Protein AF-A0AAD5B7A7-F1 (afdb_monomer_lite)

InterPro domains:
  IPR010926 Class I myosin tail homology domain [PF06017] (32-118)
  IPR010926 Class I myosin tail homology domain [PS51757] (30-119)

Organism: Silurus asotus (NCBI:txid30991)

Secondary structure (DSSP, 8-state):
-HHHHHHTT--HHHHHHHHHHHHHHHHHTTT-S---TTS---SBHHHHS-HHHHHHHHHHHHHHHHHH----EEEEEEEEEE-TT--EEEEEEEEESSEEEEEEGGGTTEEEEEEES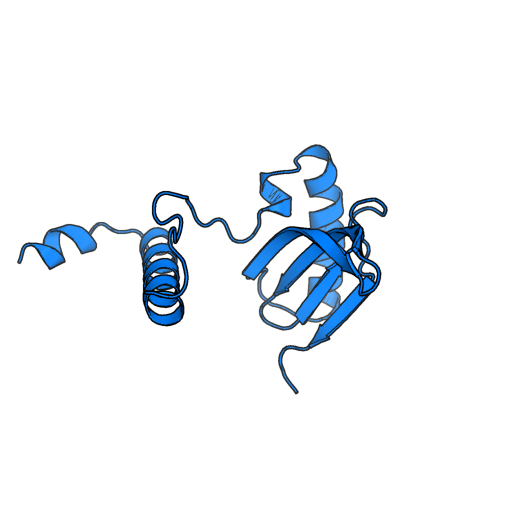--

Radius of gyration: 17.16 Å; chains: 1; bounding box: 37×36×46 Å

pLDDT: mean 92.1, std 5.5, range [57.75, 98.12]

Foldseek 3Di:
DVVCVVPVPDDPQNVVQVVVLVVLCVVCPPPDPDPPNVDDDDQECCCVVPVPLNVLVVVQVVVCCVVQVFDDWRHKDWDWDQDPVRDTDIWMWTDTPFWIFIFDVVVSRHTDDIDTPPD

Structure (mmCIF, N/CA/C/O backbone):
data_AF-A0AAD5B7A7-F1
#
_entry.id   AF-A0AAD5B7A7-F1
#
loop_
_atom_site.group_PDB
_atom_site.id
_atom_site.type_symbol
_atom_site.label_atom_id
_atom_site.label_alt_id
_atom_site.label_comp_id
_atom_site.label_asym_id
_atom_site.label_entity_id
_atom_site.label_seq_id
_atom_site.pdbx_PDB_ins_code
_atom_site.Cartn_x
_atom_site.Cartn_y
_atom_site.Cartn_z
_atom_site.occupancy
_atom_site.B_iso_or_equiv
_atom_site.auth_seq_id
_atom_site.auth_comp_id
_atom_site.auth_asym_id
_atom_site.auth_atom_id
_atom_site.pdbx_PDB_model_num
ATOM 1 N N . TRP A 1 1 ? -20.402 1.818 29.732 1.00 79.56 1 TRP A N 1
ATOM 2 C CA . TRP A 1 1 ? -19.330 2.527 30.462 1.00 79.56 1 TRP A CA 1
ATOM 3 C C . TRP A 1 1 ? -17.940 1.981 30.116 1.00 79.56 1 TRP A C 1
ATOM 5 O O . TRP A 1 1 ? -17.155 2.735 29.564 1.00 79.56 1 TRP A O 1
ATOM 15 N N . TRP A 1 2 ? -17.650 0.683 30.299 1.00 90.56 2 TRP A N 1
ATOM 16 C CA . TRP A 1 2 ? -16.310 0.111 30.038 1.00 90.56 2 TRP A CA 1
ATOM 17 C C . TRP A 1 2 ? -15.817 0.234 28.583 1.00 90.56 2 TRP A C 1
ATOM 19 O O . TRP A 1 2 ? -14.714 0.716 28.344 1.00 90.56 2 TRP A O 1
ATOM 29 N N . ALA A 1 3 ? -16.665 -0.103 27.602 1.00 86.31 3 ALA A N 1
ATOM 30 C CA . ALA A 1 3 ? -16.327 0.044 26.182 1.00 86.31 3 ALA A CA 1
ATOM 31 C C . ALA A 1 3 ? -15.974 1.494 25.807 1.00 86.31 3 ALA A C 1
ATOM 33 O O . ALA A 1 3 ? -15.008 1.731 25.093 1.00 86.31 3 ALA A O 1
ATOM 34 N N . TRP A 1 4 ? -16.715 2.467 26.348 1.00 86.62 4 TRP A N 1
ATOM 35 C CA . TRP A 1 4 ? -16.436 3.887 26.134 1.00 86.62 4 TRP A CA 1
ATOM 36 C C . TRP A 1 4 ? -15.080 4.296 26.728 1.00 86.62 4 TRP A C 1
ATOM 38 O O . TRP A 1 4 ? -14.309 4.996 26.078 1.00 86.62 4 TRP A O 1
ATOM 48 N N . THR A 1 5 ? -14.745 3.802 27.923 1.00 90.44 5 THR A N 1
ATOM 49 C CA . THR A 1 5 ? -13.444 4.050 28.564 1.00 90.44 5 THR A CA 1
ATOM 50 C C . THR A 1 5 ? -12.269 3.512 27.746 1.00 90.44 5 THR A C 1
ATOM 52 O O . THR A 1 5 ? -11.224 4.157 27.722 1.00 90.44 5 THR A O 1
ATOM 55 N N . LEU A 1 6 ? -12.439 2.380 27.055 1.00 86.88 6 LEU A N 1
ATOM 56 C CA . LEU A 1 6 ? -11.413 1.813 26.173 1.00 86.88 6 LEU A CA 1
ATOM 57 C C . LEU A 1 6 ? -11.210 2.632 24.893 1.00 86.88 6 LEU A C 1
ATOM 59 O O . LEU A 1 6 ? -10.077 2.806 24.458 1.00 86.88 6 LEU A O 1
ATOM 63 N N . ILE A 1 7 ? -12.289 3.138 24.288 1.00 88.19 7 ILE A N 1
ATOM 64 C CA . ILE A 1 7 ? -12.210 3.792 22.971 1.00 88.19 7 ILE A CA 1
ATOM 65 C C . ILE A 1 7 ? -11.945 5.297 23.035 1.00 88.19 7 ILE A C 1
ATOM 67 O O . ILE A 1 7 ? -11.433 5.859 22.072 1.00 88.19 7 ILE A O 1
ATOM 71 N N . LYS A 1 8 ? -12.289 5.970 24.141 1.00 88.88 8 LYS A N 1
ATOM 72 C CA . LYS A 1 8 ? -12.257 7.443 24.224 1.00 88.88 8 LYS A CA 1
ATOM 73 C C . LYS A 1 8 ? -10.862 8.062 24.070 1.00 88.88 8 LYS A C 1
ATOM 75 O O . LYS A 1 8 ? -10.770 9.233 23.732 1.00 88.88 8 LYS A O 1
ATOM 80 N N . ASN A 1 9 ? -9.805 7.292 24.332 1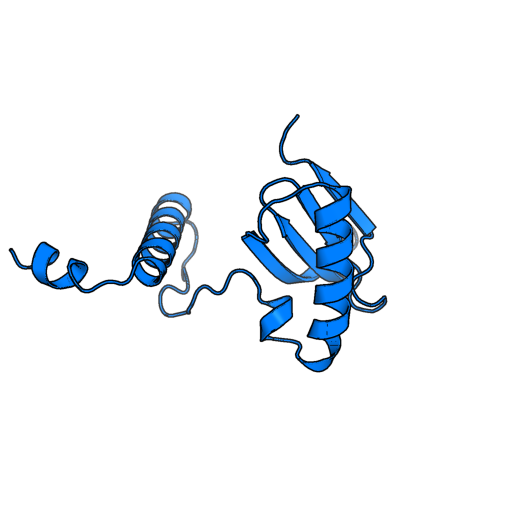.00 90.06 9 ASN A N 1
ATOM 81 C CA . ASN A 1 9 ? -8.414 7.748 24.263 1.00 90.06 9 ASN A CA 1
ATOM 82 C C . ASN A 1 9 ? -7.710 7.334 22.958 1.00 90.06 9 ASN A C 1
ATOM 84 O O . ASN A 1 9 ? -6.518 7.585 22.812 1.00 90.06 9 ASN A O 1
ATOM 88 N N . LEU A 1 10 ? -8.412 6.670 22.034 1.00 90.62 10 LEU A N 1
ATOM 89 C CA . LEU A 1 10 ? -7.829 6.250 20.761 1.00 90.62 10 LEU A CA 1
ATOM 90 C C . LEU A 1 10 ? -7.592 7.462 19.862 1.00 90.62 10 LEU A C 1
ATOM 92 O O . LEU A 1 10 ? -8.480 8.304 19.694 1.00 90.62 10 LEU A O 1
ATOM 96 N N . SER A 1 11 ? -6.416 7.524 19.241 1.00 92.44 11 SER A N 1
ATOM 97 C CA . SER A 1 11 ? -6.142 8.540 18.230 1.00 92.44 11 SER A CA 1
ATOM 98 C C . SER A 1 11 ? -6.985 8.302 16.967 1.00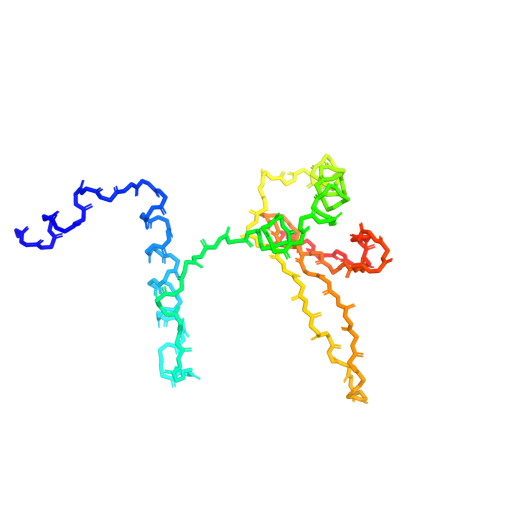 92.44 11 SER A C 1
ATOM 100 O O . SER A 1 11 ? -7.549 7.225 16.746 1.00 92.44 11 SER A O 1
ATOM 102 N N . ALA A 1 12 ? -7.066 9.309 16.093 1.00 88.69 12 ALA A N 1
ATOM 103 C CA . ALA A 1 12 ? -7.724 9.150 14.795 1.00 88.69 12 ALA A CA 1
ATOM 104 C C . ALA A 1 12 ? -7.053 8.061 13.931 1.00 88.69 12 ALA A C 1
ATOM 106 O O . ALA A 1 12 ? -7.733 7.367 13.172 1.00 88.69 12 ALA A O 1
ATOM 107 N N . GLU A 1 13 ? -5.737 7.891 14.075 1.00 86.00 13 GLU A N 1
ATOM 108 C CA . GLU A 1 13 ? -4.956 6.859 13.394 1.00 86.00 13 GLU A CA 1
ATOM 109 C C . GLU A 1 13 ? -5.290 5.460 13.927 1.00 86.00 13 GLU A C 1
ATOM 111 O O . GLU A 1 13 ? -5.651 4.576 13.144 1.00 86.00 13 GLU A O 1
ATOM 116 N N . ASP A 1 14 ? -5.305 5.289 15.254 1.00 88.88 14 ASP A N 1
ATOM 117 C CA . ASP A 1 14 ? -5.707 4.029 15.893 1.00 88.88 14 ASP A CA 1
ATOM 118 C C . ASP A 1 14 ? -7.125 3.635 15.477 1.00 88.88 14 ASP A C 1
ATOM 120 O O . ASP A 1 14 ? -7.402 2.482 15.139 1.00 88.88 14 ASP A O 1
ATOM 124 N N . MET A 1 15 ? -8.035 4.612 15.440 1.00 90.00 15 MET A N 1
ATOM 125 C CA . MET A 1 15 ? -9.414 4.404 15.014 1.00 90.00 15 MET A CA 1
ATOM 126 C C . MET A 1 15 ? -9.495 3.910 13.563 1.00 90.00 15 MET A C 1
ATOM 128 O O . MET A 1 15 ? -10.286 3.016 13.254 1.00 90.00 15 MET A O 1
ATOM 132 N N . GLN A 1 16 ? -8.678 4.460 12.660 1.00 87.81 16 GLN A N 1
ATOM 133 C CA . GLN A 1 16 ? -8.625 4.025 11.265 1.00 87.81 16 GLN A CA 1
ATOM 134 C C . GLN A 1 16 ? -8.093 2.591 11.144 1.00 87.81 16 GLN A C 1
ATOM 136 O O . GLN A 1 16 ? -8.649 1.785 10.390 1.00 87.81 16 GLN A O 1
ATOM 141 N N . GLN A 1 17 ? -7.059 2.248 11.912 1.00 88.38 17 GLN A N 1
ATOM 142 C CA . GLN A 1 17 ? -6.512 0.896 11.944 1.00 88.38 17 GLN A CA 1
ATOM 143 C C . GLN A 1 17 ? -7.514 -0.114 12.515 1.00 88.38 17 GLN A C 1
ATOM 145 O O . GLN A 1 17 ? -7.677 -1.202 11.958 1.00 88.38 17 GLN A O 1
ATOM 150 N N . ILE A 1 18 ? -8.214 0.234 13.597 1.00 89.94 18 ILE A N 1
ATOM 151 C CA . ILE A 1 18 ? -9.248 -0.618 14.195 1.00 89.94 18 ILE A CA 1
ATOM 152 C C . ILE A 1 18 ? -10.371 -0.865 13.190 1.00 89.94 18 ILE A C 1
ATOM 154 O O . ILE A 1 18 ? -10.736 -2.018 12.975 1.00 89.94 18 ILE A O 1
ATOM 158 N N . LYS A 1 19 ? -10.857 0.175 12.500 1.00 90.69 19 LYS A N 1
ATOM 159 C CA . LYS A 1 19 ? -11.862 0.025 11.434 1.00 90.69 19 LYS A CA 1
ATOM 160 C C . LYS A 1 19 ? -11.396 -0.932 10.334 1.00 90.69 19 LYS A C 1
ATOM 162 O O . LYS A 1 19 ? -12.159 -1.801 9.923 1.00 90.69 19 LYS A O 1
ATOM 167 N N . ALA A 1 20 ? -10.139 -0.828 9.899 1.00 89.56 20 ALA A N 1
ATOM 168 C CA . ALA A 1 20 ? -9.575 -1.742 8.905 1.00 89.56 20 ALA A CA 1
ATOM 169 C C . ALA A 1 20 ? -9.506 -3.197 9.413 1.00 89.56 20 ALA A C 1
ATOM 171 O O . ALA A 1 20 ? -9.822 -4.132 8.673 1.00 89.56 20 ALA A O 1
ATOM 172 N N . LYS A 1 21 ? -9.141 -3.404 10.686 1.00 90.94 21 LYS A N 1
ATOM 173 C CA . LYS A 1 21 ? -9.118 -4.735 11.317 1.00 90.94 21 LYS A CA 1
ATOM 174 C C . LYS A 1 21 ? -10.521 -5.325 11.474 1.00 90.94 21 LYS A C 1
ATOM 176 O O . LYS A 1 21 ? -10.697 -6.509 11.203 1.00 90.94 21 LYS A O 1
ATOM 181 N N . VAL A 1 22 ? -11.511 -4.514 11.851 1.00 92.25 22 VAL A N 1
ATOM 182 C CA . VAL A 1 22 ? -12.920 -4.933 11.935 1.00 92.25 22 VAL A CA 1
ATOM 183 C C . VAL A 1 22 ? -13.435 -5.352 10.559 1.00 92.25 22 VAL A C 1
ATOM 185 O O . VAL A 1 22 ? -13.919 -6.470 10.428 1.00 92.25 22 VAL A O 1
ATOM 188 N N . ALA A 1 23 ? -13.216 -4.542 9.519 1.00 92.25 23 ALA A N 1
ATOM 189 C CA . ALA A 1 23 ? -13.601 -4.901 8.152 1.00 92.25 23 ALA A CA 1
ATOM 190 C C . ALA A 1 23 ? -12.914 -6.195 7.674 1.00 92.25 23 ALA A C 1
ATOM 192 O O . ALA A 1 23 ? -13.525 -7.039 7.024 1.00 92.25 23 ALA A O 1
ATOM 193 N N . THR A 1 24 ? -11.641 -6.394 8.036 1.00 90.94 24 THR A N 1
ATOM 194 C CA . THR A 1 24 ? -10.914 -7.639 7.735 1.00 90.94 24 THR A CA 1
ATOM 195 C C . THR A 1 24 ? -11.558 -8.841 8.425 1.00 90.94 24 THR A C 1
ATOM 197 O O . THR A 1 24 ? -11.730 -9.886 7.799 1.00 90.94 24 THR A O 1
ATOM 200 N N . LEU A 1 25 ? -11.918 -8.701 9.704 1.00 92.06 25 LEU A N 1
ATOM 201 C CA . LEU A 1 25 ? -12.600 -9.746 10.461 1.00 92.06 25 LEU A CA 1
ATOM 202 C C . LEU A 1 25 ? -13.957 -10.077 9.835 1.00 92.06 25 LEU A C 1
ATOM 204 O O . LEU A 1 25 ? -14.241 -11.248 9.623 1.00 92.06 25 LEU A O 1
ATOM 208 N N . GLU A 1 26 ? -14.766 -9.078 9.494 1.00 93.44 26 GLU A N 1
ATOM 209 C CA . GLU A 1 26 ? -16.076 -9.281 8.862 1.00 93.44 26 GLU A CA 1
ATOM 210 C C . GLU A 1 26 ? -15.966 -10.027 7.526 1.00 93.44 26 GLU A C 1
ATOM 212 O O . GLU A 1 26 ? -16.723 -10.964 7.283 1.00 93.44 26 GLU A O 1
ATOM 217 N N . CYS A 1 27 ? -14.983 -9.674 6.693 1.00 93.44 27 CYS A N 1
ATOM 218 C CA . CYS A 1 27 ? -14.798 -10.290 5.379 1.00 93.44 27 CYS A CA 1
ATOM 219 C C . CYS A 1 27 ? -14.181 -11.697 5.428 1.00 93.44 27 CYS A C 1
ATOM 221 O O . CYS A 1 27 ? -14.455 -12.506 4.545 1.00 93.44 27 CYS A O 1
ATOM 223 N N . LEU A 1 28 ? -13.303 -11.984 6.398 1.00 93.06 28 LEU A N 1
ATOM 224 C CA . LEU A 1 28 ? -12.452 -13.185 6.378 1.00 93.06 28 LEU A CA 1
ATOM 225 C C . LEU A 1 28 ? -12.684 -14.156 7.544 1.00 93.06 28 LEU A C 1
ATOM 227 O O . LEU A 1 28 ? -12.058 -15.222 7.573 1.00 93.06 28 LEU A O 1
ATOM 231 N N . LYS A 1 29 ? -13.547 -13.830 8.517 1.00 91.62 29 LYS A N 1
ATOM 232 C CA . LYS A 1 29 ? -13.842 -14.720 9.652 1.00 91.62 29 LYS A CA 1
ATOM 233 C C . LYS A 1 29 ? -14.312 -16.086 9.146 1.00 91.62 29 LYS A C 1
ATOM 235 O O . LYS A 1 29 ? -15.277 -16.191 8.399 1.00 91.62 29 LYS A O 1
ATOM 240 N N . GLY A 1 30 ? -13.614 -17.138 9.572 1.00 91.88 30 GLY A N 1
ATOM 241 C CA . GLY A 1 30 ? -13.890 -18.521 9.168 1.00 91.88 30 GLY A CA 1
ATOM 242 C C . GLY A 1 30 ? -13.262 -18.946 7.834 1.00 91.88 30 GLY A C 1
ATOM 243 O O . GLY A 1 30 ? -13.213 -20.139 7.563 1.00 91.88 30 GLY A O 1
ATOM 244 N N . GLN A 1 31 ? -12.728 -18.017 7.032 1.00 93.62 31 GLN A N 1
ATOM 245 C CA . GLN A 1 31 ? -12.024 -18.331 5.777 1.00 93.62 31 GLN A CA 1
ATOM 246 C C . GLN A 1 31 ? -10.502 -18.390 5.938 1.00 93.62 31 GLN A C 1
ATOM 248 O O . GLN A 1 31 ? -9.802 -18.962 5.104 1.00 93.62 31 GLN A O 1
ATOM 253 N N . ARG A 1 32 ? -9.971 -17.788 7.005 1.00 89.81 32 ARG A N 1
ATOM 254 C CA . ARG A 1 32 ? -8.536 -17.734 7.285 1.00 89.81 32 ARG A CA 1
ATOM 255 C C . ARG A 1 32 ? -8.274 -18.012 8.762 1.00 89.81 32 ARG A C 1
ATOM 257 O O . ARG A 1 32 ? -8.885 -17.383 9.619 1.00 89.81 32 ARG A O 1
ATOM 264 N N . ALA A 1 33 ? -7.352 -18.937 9.040 1.00 88.06 33 ALA A N 1
ATOM 265 C CA . ALA A 1 33 ? -7.020 -19.356 10.404 1.00 88.06 33 ALA A CA 1
ATOM 266 C C . ALA A 1 33 ? -6.368 -18.233 11.230 1.00 88.06 33 ALA A C 1
ATOM 268 O O . ALA A 1 33 ? -6.719 -18.043 12.389 1.00 88.06 33 ALA A O 1
ATOM 269 N N . ASP A 1 34 ? -5.459 -17.463 10.620 1.00 89.00 34 ASP A N 1
ATOM 270 C CA . ASP A 1 34 ? -4.822 -16.303 11.248 1.00 89.00 34 ASP A CA 1
ATOM 271 C C . ASP A 1 34 ? -5.063 -15.024 10.436 1.00 89.00 34 ASP A C 1
ATOM 273 O O . ASP A 1 34 ? -4.655 -14.920 9.276 1.00 89.00 34 ASP A O 1
ATOM 277 N N . LEU A 1 35 ? -5.700 -14.038 11.069 1.00 85.44 35 LEU A N 1
ATOM 278 C CA . LEU A 1 35 ? -5.935 -12.696 10.522 1.00 85.44 35 LEU A CA 1
ATOM 279 C C . LEU A 1 35 ? -4.807 -11.708 10.857 1.00 85.44 35 LEU A C 1
ATOM 281 O O . LEU A 1 35 ? -4.858 -10.553 10.440 1.00 85.44 35 LEU A O 1
ATOM 285 N N . SER A 1 36 ? -3.800 -12.144 11.618 1.00 84.50 36 SER A N 1
ATOM 286 C CA . SER A 1 36 ? -2.634 -11.362 12.030 1.00 84.50 36 SER A CA 1
ATOM 287 C C . SER A 1 36 ? -3.009 -10.047 12.733 1.00 84.50 36 SER A C 1
ATOM 289 O O . SER A 1 36 ? -2.370 -9.012 12.538 1.00 84.50 36 SER A O 1
ATOM 291 N N . LEU A 1 37 ? -4.036 -10.091 13.597 1.00 82.50 37 LEU A N 1
ATOM 292 C CA . LEU A 1 37 ? -4.589 -8.923 14.305 1.00 82.50 37 LEU A CA 1
ATOM 293 C C . LEU A 1 37 ? -3.573 -8.208 15.211 1.00 82.50 37 LEU A C 1
ATOM 295 O O . LEU A 1 37 ? -3.765 -7.035 15.527 1.00 82.50 37 LEU A O 1
ATOM 299 N N . GLN A 1 38 ? -2.493 -8.888 15.600 1.00 84.94 38 GLN A N 1
ATOM 300 C CA . GLN A 1 38 ? -1.415 -8.332 16.426 1.00 84.94 38 GLN A CA 1
ATOM 301 C C . GLN A 1 38 ? -0.464 -7.416 15.641 1.00 84.94 38 GLN A C 1
ATOM 303 O O . GLN A 1 38 ? 0.253 -6.614 16.230 1.00 84.94 38 GLN A O 1
ATOM 308 N N . ARG A 1 39 ? -0.451 -7.498 14.305 1.00 87.19 39 ARG A N 1
ATOM 309 C CA . ARG A 1 39 ? 0.453 -6.699 13.473 1.00 87.19 39 ARG A CA 1
ATOM 310 C C . ARG A 1 39 ? -0.087 -5.276 13.274 1.00 87.19 39 ARG A C 1
ATOM 312 O O . ARG A 1 39 ? -1.296 -5.060 13.117 1.00 87.19 39 ARG A O 1
ATOM 319 N N . ALA A 1 40 ? 0.823 -4.303 13.256 1.00 86.25 40 ALA A N 1
ATOM 320 C CA . ALA A 1 40 ? 0.520 -2.937 12.842 1.00 86.25 40 ALA A CA 1
ATOM 321 C C . ALA A 1 40 ? 0.188 -2.879 11.340 1.00 86.25 40 ALA A C 1
ATOM 323 O O . ALA A 1 40 ? 0.822 -3.563 10.532 1.00 86.25 40 ALA A O 1
ATOM 324 N N . TRP A 1 41 ? -0.818 -2.086 10.966 1.00 87.62 41 TRP A N 1
ATOM 325 C CA . TRP A 1 41 ? -1.176 -1.871 9.564 1.00 87.62 41 TRP A CA 1
ATOM 326 C C . TRP A 1 41 ? -0.591 -0.543 9.087 1.00 87.62 41 TRP A C 1
ATOM 328 O O . TRP A 1 41 ? -1.089 0.508 9.463 1.00 87.62 41 TRP A O 1
ATOM 338 N N . GLU A 1 42 ? 0.425 -0.600 8.230 1.00 88.31 42 GLU A N 1
ATOM 339 C CA . GLU A 1 42 ? 1.114 0.606 7.732 1.00 88.31 42 GLU A CA 1
ATOM 340 C C . GLU A 1 42 ? 0.504 1.174 6.449 1.00 88.31 42 GLU A C 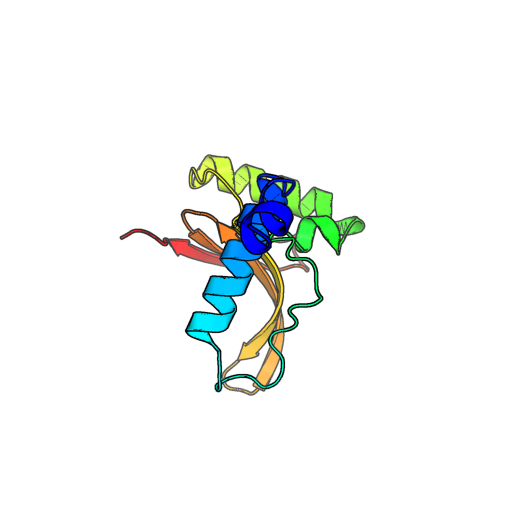1
ATOM 342 O O . GLU A 1 42 ? 0.677 2.342 6.110 1.00 88.31 42 GLU A O 1
ATOM 347 N N . GLY A 1 43 ? -0.118 0.309 5.643 1.00 91.12 43 GLY A N 1
ATOM 348 C CA . GLY A 1 43 ? -0.473 0.608 4.257 1.00 91.12 43 GLY A CA 1
ATOM 349 C C . GLY A 1 43 ? 0.750 0.674 3.333 1.00 91.12 43 GLY A C 1
ATOM 350 O O . GLY A 1 43 ? 0.863 -0.141 2.422 1.00 91.12 43 GLY A O 1
ATOM 351 N N . ASN A 1 44 ? 1.680 1.607 3.550 1.00 93.12 44 ASN A N 1
ATOM 352 C CA . ASN A 1 44 ? 2.805 1.883 2.647 1.00 93.12 44 ASN A CA 1
ATOM 353 C C . ASN A 1 44 ? 4.095 1.143 3.049 1.00 93.12 44 ASN A C 1
ATOM 355 O O . ASN A 1 44 ? 5.063 1.743 3.523 1.00 93.12 44 ASN A O 1
ATOM 359 N N . TYR A 1 45 ? 4.125 -0.172 2.832 1.00 93.62 45 TYR A N 1
ATOM 360 C CA . TYR A 1 45 ? 5.265 -1.008 3.211 1.00 93.62 45 TYR A CA 1
ATOM 361 C C . TYR A 1 45 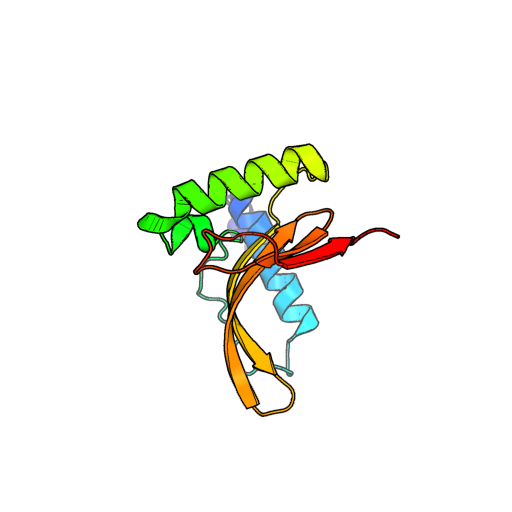? 6.495 -0.800 2.321 1.00 93.62 45 TYR A C 1
ATOM 363 O O . TYR A 1 45 ? 7.603 -1.015 2.794 1.00 93.62 45 TYR A O 1
ATOM 371 N N . LEU A 1 46 ? 6.359 -0.328 1.073 1.00 92.88 46 LEU A N 1
ATOM 372 C CA . LEU A 1 46 ? 7.535 -0.025 0.234 1.00 92.88 46 LEU A CA 1
ATOM 373 C C . LEU A 1 46 ? 8.362 1.142 0.780 1.00 92.88 46 LEU A C 1
ATOM 375 O O . LEU A 1 46 ? 9.584 1.136 0.663 1.00 92.88 46 LEU A O 1
ATOM 379 N N . LYS A 1 47 ? 7.703 2.132 1.395 1.00 88.31 47 LYS A N 1
ATOM 380 C CA . LYS A 1 47 ? 8.388 3.258 2.038 1.00 88.31 47 LYS A CA 1
ATOM 381 C C . LYS A 1 47 ? 9.072 2.843 3.347 1.00 88.31 47 LYS A C 1
ATOM 383 O O . LYS A 1 47 ? 10.131 3.375 3.658 1.00 88.31 47 LYS A O 1
ATOM 388 N N . ARG A 1 48 ? 8.473 1.912 4.098 1.00 86.19 48 ARG A N 1
ATOM 389 C CA . ARG A 1 48 ? 8.960 1.462 5.414 1.00 86.19 48 ARG A CA 1
ATOM 390 C C . ARG A 1 48 ? 10.036 0.375 5.320 1.00 86.19 48 ARG A C 1
ATOM 392 O O . ARG A 1 48 ? 11.075 0.486 5.955 1.00 86.19 48 ARG A O 1
ATOM 399 N N . ASP A 1 49 ? 9.786 -0.665 4.528 1.00 84.19 49 ASP A N 1
ATOM 400 C CA . ASP A 1 49 ? 10.554 -1.919 4.545 1.00 84.19 49 ASP A CA 1
ATOM 401 C C . ASP A 1 49 ? 11.721 -1.928 3.540 1.00 84.19 49 ASP A C 1
ATOM 403 O O . ASP A 1 49 ? 12.432 -2.923 3.415 1.00 84.19 49 ASP A O 1
ATOM 407 N N . SER A 1 50 ? 11.921 -0.861 2.760 1.00 79.25 50 SER A N 1
ATOM 408 C CA . SER A 1 50 ? 12.994 -0.791 1.757 1.00 79.25 50 SER A CA 1
ATOM 409 C C . SER A 1 50 ? 13.680 0.578 1.746 1.00 79.25 50 SER A C 1
ATOM 411 O O . SER A 1 50 ? 13.530 1.307 0.767 1.00 79.25 50 SER A O 1
ATOM 413 N N . PRO A 1 51 ? 14.452 0.935 2.794 1.00 79.88 51 PRO A N 1
ATOM 414 C CA . PRO A 1 51 ? 15.069 2.260 2.920 1.00 79.88 51 PRO A CA 1
ATOM 415 C C . PRO A 1 51 ? 15.918 2.651 1.704 1.00 79.88 51 PRO A C 1
ATOM 417 O O . PRO A 1 51 ? 15.822 3.773 1.216 1.00 79.88 51 PRO A O 1
ATOM 420 N N . GLU A 1 52 ? 16.673 1.695 1.156 1.00 84.50 52 GLU A N 1
ATOM 421 C CA . GLU A 1 52 ? 17.547 1.895 -0.008 1.00 84.50 52 GLU A CA 1
ATOM 422 C C . GLU A 1 52 ? 16.777 2.273 -1.281 1.00 84.50 52 GLU A C 1
ATOM 424 O O . GLU A 1 52 ? 17.253 3.067 -2.088 1.00 84.50 52 GLU A O 1
ATOM 429 N N . MET A 1 53 ? 15.567 1.732 -1.459 1.00 85.38 53 MET A N 1
ATOM 430 C CA . MET A 1 53 ? 14.733 1.980 -2.640 1.00 85.38 53 MET A CA 1
ATOM 431 C C . MET A 1 53 ? 13.560 2.933 -2.358 1.00 85.38 53 MET A C 1
ATOM 433 O O . MET A 1 53 ? 12.774 3.232 -3.263 1.00 85.38 53 MET A O 1
ATOM 437 N N . ALA A 1 54 ? 13.418 3.414 -1.120 1.00 88.06 54 ALA A N 1
ATOM 438 C CA . ALA A 1 54 ? 12.310 4.266 -0.699 1.00 88.06 54 ALA A CA 1
ATOM 439 C C . ALA A 1 54 ? 12.323 5.612 -1.435 1.00 88.06 54 ALA A C 1
ATOM 441 O O . ALA A 1 54 ? 11.259 6.136 -1.772 1.00 88.06 54 ALA A O 1
ATOM 442 N N . SER A 1 55 ? 13.509 6.151 -1.734 1.00 90.62 55 SER A N 1
ATOM 443 C CA . SER A 1 55 ? 13.681 7.378 -2.521 1.00 90.62 55 SER A CA 1
ATOM 444 C C . SER A 1 55 ? 13.179 7.195 -3.956 1.00 90.62 55 SER A C 1
ATOM 446 O O . SER A 1 55 ? 12.336 7.967 -4.413 1.00 90.62 55 SER A O 1
ATOM 448 N N . SER A 1 56 ? 13.605 6.122 -4.631 1.00 92.31 56 SER A N 1
ATOM 449 C CA . SER A 1 56 ? 13.141 5.760 -5.975 1.00 92.31 56 SER A CA 1
ATOM 450 C C . SER A 1 56 ? 11.629 5.552 -6.019 1.00 92.31 56 SER A C 1
ATOM 452 O O . SER A 1 56 ? 10.951 6.099 -6.887 1.00 92.31 56 SER A O 1
ATOM 454 N N . PHE A 1 57 ? 11.077 4.815 -5.050 1.00 94.69 57 PHE A N 1
ATOM 455 C CA . PHE A 1 57 ? 9.632 4.628 -4.938 1.00 94.69 57 PHE A CA 1
ATOM 456 C C . PHE A 1 57 ? 8.896 5.958 -4.727 1.00 94.69 57 PHE A C 1
ATOM 458 O O . PHE A 1 57 ? 7.881 6.204 -5.374 1.00 94.69 57 PHE A O 1
ATOM 465 N N . THR A 1 58 ? 9.402 6.830 -3.852 1.00 94.56 58 THR A N 1
ATOM 466 C CA . THR A 1 58 ? 8.779 8.130 -3.558 1.00 94.56 58 THR A CA 1
ATOM 467 C C . THR A 1 58 ? 8.757 9.031 -4.790 1.00 94.56 58 THR A C 1
ATOM 469 O O . THR A 1 58 ? 7.742 9.685 -5.045 1.00 94.56 58 THR A O 1
ATOM 472 N N . LEU A 1 59 ? 9.831 9.022 -5.586 1.00 95.31 59 LEU A N 1
ATOM 473 C CA . LEU A 1 59 ? 9.904 9.754 -6.848 1.00 95.31 59 LEU A CA 1
ATOM 474 C C . LEU A 1 59 ? 8.839 9.252 -7.833 1.00 95.31 59 LEU A C 1
ATOM 476 O O . LEU A 1 59 ? 7.977 10.024 -8.253 1.00 95.31 59 LEU A O 1
ATOM 480 N N . VAL A 1 60 ? 8.830 7.945 -8.121 1.00 96.31 60 VAL A N 1
ATOM 481 C CA . VAL A 1 60 ? 7.861 7.336 -9.049 1.00 96.31 60 VAL A CA 1
ATOM 482 C C . VAL A 1 60 ? 6.422 7.531 -8.561 1.00 96.31 60 VAL A C 1
ATOM 484 O O . VAL A 1 60 ? 5.531 7.849 -9.348 1.00 96.31 60 VAL A O 1
ATOM 487 N N . SER A 1 61 ? 6.172 7.385 -7.258 1.00 96.31 61 SER A N 1
ATOM 488 C CA . SER A 1 61 ? 4.851 7.607 -6.665 1.00 96.31 61 SER A CA 1
ATOM 489 C C . SER A 1 61 ? 4.388 9.054 -6.846 1.00 96.31 61 SER A C 1
ATOM 491 O O . SER A 1 61 ? 3.224 9.271 -7.169 1.00 96.31 61 SER A O 1
ATOM 493 N N . SER A 1 62 ? 5.275 10.037 -6.673 1.00 96.56 62 SER A N 1
ATOM 494 C CA . SER A 1 62 ? 4.956 11.461 -6.865 1.00 96.56 62 SER A CA 1
ATOM 495 C C . SER A 1 62 ? 4.643 11.786 -8.329 1.00 96.56 62 SER A C 1
ATOM 497 O O . SER A 1 62 ? 3.696 12.516 -8.626 1.00 96.56 62 SER A O 1
ATOM 499 N N . GLU A 1 63 ? 5.390 11.201 -9.267 1.00 97.19 63 GLU A N 1
ATOM 500 C CA . GLU A 1 63 ? 5.124 11.350 -10.700 1.00 97.19 63 GLU A CA 1
ATOM 501 C C . GLU A 1 63 ? 3.757 10.779 -11.090 1.00 97.19 63 GLU A C 1
ATOM 503 O O . GLU A 1 63 ? 2.985 11.440 -11.794 1.00 97.19 63 GLU A O 1
ATOM 508 N N . LEU A 1 64 ? 3.432 9.579 -10.596 1.00 97.06 64 LEU A N 1
ATOM 509 C CA . LEU A 1 64 ? 2.122 8.963 -10.802 1.00 97.06 64 LEU A CA 1
ATOM 510 C C . LEU A 1 64 ? 1.011 9.768 -10.137 1.00 97.06 64 LEU A C 1
ATOM 512 O O . LEU A 1 64 ? -0.067 9.888 -10.710 1.00 97.06 64 LEU A O 1
ATOM 516 N N . GLN A 1 65 ? 1.270 10.355 -8.968 1.00 97.19 65 GLN A N 1
ATOM 517 C CA . GLN A 1 65 ? 0.301 11.197 -8.275 1.00 97.19 65 GLN A CA 1
ATOM 518 C C . GLN A 1 65 ? -0.083 12.402 -9.125 1.00 97.19 65 GLN A C 1
ATOM 520 O O . GLN A 1 65 ? -1.266 12.677 -9.306 1.00 97.19 65 GLN A O 1
ATOM 525 N N . ARG A 1 66 ? 0.905 13.084 -9.711 1.00 97.19 66 ARG A N 1
ATOM 526 C CA . ARG A 1 66 ? 0.661 14.209 -10.619 1.00 97.19 66 ARG A CA 1
ATOM 527 C C . ARG A 1 66 ? -0.066 13.770 -11.891 1.00 97.19 66 ARG A C 1
ATOM 529 O O . ARG A 1 66 ? -0.966 14.472 -12.348 1.00 97.19 66 ARG A O 1
ATOM 536 N N . LYS A 1 67 ? 0.328 12.629 -12.465 1.00 96.50 67 LYS A N 1
ATOM 537 C CA . LYS A 1 67 ? -0.234 12.103 -13.717 1.00 96.50 67 LYS A CA 1
ATOM 538 C C . LYS A 1 67 ? -1.693 11.670 -13.555 1.00 96.50 67 LYS A C 1
ATOM 540 O O . LYS A 1 67 ? -2.561 12.132 -14.288 1.00 96.50 67 LYS A O 1
ATOM 545 N N . ASP A 1 68 ? -1.945 10.799 -12.587 1.00 95.75 68 ASP A N 1
ATOM 546 C CA . ASP A 1 68 ? -3.216 10.093 -12.422 1.00 95.75 68 ASP A CA 1
ATOM 547 C C . ASP A 1 68 ? -4.106 10.737 -11.336 1.00 95.75 68 ASP A C 1
ATOM 549 O O . ASP A 1 68 ? -5.224 10.282 -11.076 1.00 95.75 68 ASP A O 1
ATOM 553 N N . LYS A 1 69 ? -3.627 11.836 -10.731 1.00 95.25 69 LYS A N 1
ATOM 554 C CA . LYS A 1 69 ? -4.347 12.730 -9.807 1.00 95.25 69 LYS A CA 1
ATOM 555 C C . LYS A 1 69 ? -4.978 12.005 -8.620 1.00 95.25 69 LYS A C 1
ATOM 557 O O . LYS A 1 69 ? -6.087 12.336 -8.198 1.00 95.25 69 LYS A O 1
ATOM 562 N N . PHE A 1 70 ? -4.285 10.997 -8.101 1.00 96.25 70 PHE A N 1
ATOM 563 C CA . PHE A 1 70 ?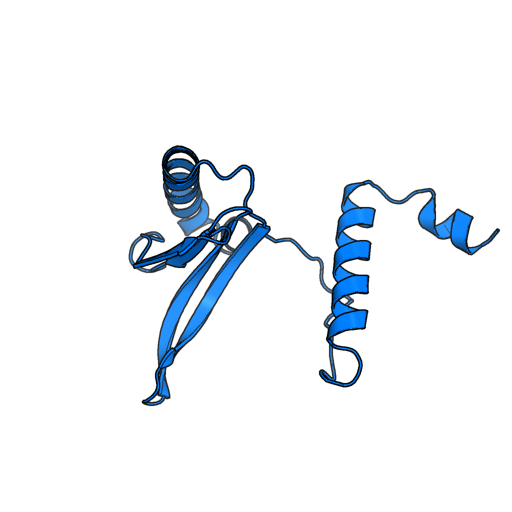 -4.706 10.317 -6.883 1.00 96.25 70 PHE A CA 1
ATOM 564 C C . PHE A 1 70 ? -4.344 11.146 -5.649 1.00 96.25 70 PHE A C 1
ATOM 566 O O . PHE A 1 70 ? -3.359 11.884 -5.645 1.00 96.25 70 PHE A O 1
ATOM 573 N N . MET A 1 71 ? -5.150 11.062 -4.595 1.00 95.19 71 MET A N 1
ATOM 574 C CA . MET A 1 71 ? -4.940 11.869 -3.392 1.00 95.19 71 MET A CA 1
ATOM 575 C C . MET A 1 71 ? -4.020 11.171 -2.397 1.00 95.19 71 MET A C 1
ATOM 577 O O . MET A 1 71 ? -3.263 11.837 -1.695 1.00 95.19 71 MET A O 1
ATOM 581 N N . ARG A 1 72 ? -4.063 9.836 -2.331 1.00 93.62 72 ARG A N 1
ATOM 582 C CA . ARG A 1 72 ? -3.275 9.081 -1.354 1.00 93.62 72 ARG A CA 1
ATOM 583 C C . ARG A 1 72 ? -2.910 7.678 -1.816 1.00 93.62 72 ARG A C 1
ATOM 585 O O . ARG A 1 72 ? -3.649 7.013 -2.538 1.00 93.62 72 ARG A O 1
ATOM 592 N N . VAL A 1 73 ? -1.781 7.200 -1.304 1.00 94.94 73 VAL A N 1
ATOM 593 C CA . VAL A 1 73 ? -1.429 5.778 -1.332 1.00 94.94 73 VAL A CA 1
ATOM 594 C C . VAL A 1 73 ? -2.234 5.064 -0.248 1.00 94.94 73 VAL A C 1
ATOM 596 O O . VAL A 1 73 ? -2.146 5.431 0.920 1.00 94.94 73 VAL A O 1
ATOM 599 N N . LEU A 1 74 ? -3.019 4.058 -0.630 1.00 94.38 74 LEU A N 1
ATOM 600 C CA . LEU A 1 74 ? -3.772 3.210 0.299 1.00 94.38 74 LEU A CA 1
ATOM 601 C C . LEU A 1 74 ? -2.943 2.009 0.752 1.00 94.38 74 LEU A C 1
ATOM 603 O O . LEU A 1 74 ? -3.009 1.603 1.910 1.00 94.38 74 LEU A O 1
ATOM 607 N N . PHE A 1 75 ? -2.169 1.433 -0.169 1.00 95.69 75 PHE A N 1
ATOM 608 C CA . PHE A 1 75 ? -1.336 0.275 0.110 1.00 95.69 75 PHE A CA 1
ATOM 609 C C . PHE A 1 75 ? -0.156 0.187 -0.856 1.00 95.69 75 PHE A C 1
ATOM 611 O O . PHE A 1 75 ? -0.297 0.471 -2.044 1.00 95.69 75 PHE A O 1
ATOM 618 N N . SER A 1 76 ? 1.004 -0.247 -0.377 1.00 96.88 76 SER A N 1
ATOM 619 C CA . SER A 1 76 ? 2.126 -0.625 -1.228 1.00 96.88 76 SER A CA 1
ATOM 620 C C . SER A 1 76 ? 2.922 -1.760 -0.589 1.00 96.88 76 SER A C 1
ATOM 622 O O . SER A 1 76 ? 3.115 -1.764 0.625 1.00 96.88 76 SER A O 1
ATOM 624 N N . CYS A 1 77 ? 3.389 -2.728 -1.378 1.00 96.12 77 CYS A N 1
ATOM 625 C CA . CYS A 1 77 ? 4.324 -3.750 -0.896 1.00 96.12 77 CYS A CA 1
ATOM 626 C C . CYS A 1 77 ? 5.055 -4.472 -2.038 1.00 96.12 77 CYS A C 1
ATOM 628 O O . CYS A 1 77 ? 4.634 -4.440 -3.200 1.00 96.12 77 CYS A O 1
ATOM 630 N N . ASN A 1 78 ? 6.141 -5.165 -1.684 1.00 95.31 78 ASN A N 1
ATOM 631 C CA . ASN A 1 78 ? 6.787 -6.148 -2.549 1.00 95.31 78 ASN A CA 1
ATOM 632 C C . ASN A 1 78 ? 6.018 -7.476 -2.489 1.00 95.31 78 ASN A C 1
ATOM 634 O O . ASN A 1 78 ? 5.624 -7.934 -1.418 1.00 95.31 78 ASN A O 1
ATOM 638 N N . VAL A 1 79 ? 5.817 -8.106 -3.645 1.00 95.38 79 VAL A N 1
ATOM 639 C CA . VAL A 1 79 ? 5.071 -9.360 -3.805 1.00 95.38 79 VAL A CA 1
ATOM 640 C C . VAL A 1 79 ? 5.807 -10.328 -4.730 1.00 95.38 79 VAL A C 1
ATOM 642 O O . VAL A 1 79 ? 6.582 -9.930 -5.602 1.00 95.38 79 VAL A O 1
ATOM 645 N N . ARG A 1 80 ? 5.505 -11.622 -4.603 1.00 95.81 80 ARG A N 1
ATOM 646 C CA . ARG A 1 80 ? 5.874 -12.632 -5.602 1.00 95.81 80 ARG A CA 1
ATOM 647 C C . ARG A 1 80 ? 4.673 -12.932 -6.485 1.00 95.81 80 ARG A C 1
ATOM 649 O O . ARG A 1 80 ? 3.667 -13.458 -6.023 1.00 95.81 80 ARG A O 1
ATOM 656 N N . LYS A 1 81 ? 4.782 -12.600 -7.769 1.00 94.81 81 LYS A N 1
ATOM 657 C CA . LYS A 1 81 ? 3.779 -12.935 -8.778 1.00 94.81 81 LYS A CA 1
ATOM 658 C C . LYS A 1 81 ? 4.084 -14.317 -9.343 1.00 94.81 81 LYS A C 1
ATOM 660 O O . LYS A 1 81 ? 5.144 -14.513 -9.928 1.00 94.81 81 LYS A O 1
ATOM 665 N N . ILE A 1 82 ? 3.126 -15.229 -9.236 1.00 96.00 82 ILE A N 1
ATOM 666 C CA . ILE A 1 82 ? 3.177 -16.547 -9.874 1.00 96.00 82 ILE A CA 1
ATOM 667 C C . ILE A 1 82 ? 2.390 -16.482 -11.189 1.00 96.00 82 ILE A C 1
ATOM 669 O O . ILE A 1 82 ? 1.324 -15.866 -11.248 1.00 96.00 82 ILE A O 1
ATOM 673 N N . ASN A 1 83 ? 2.934 -17.024 -12.279 1.00 93.81 83 ASN A N 1
ATOM 674 C CA . ASN A 1 83 ? 2.221 -17.121 -13.559 1.00 93.81 83 ASN A CA 1
ATOM 675 C C . ASN A 1 83 ? 1.517 -18.487 -13.720 1.00 93.81 83 ASN A C 1
ATOM 677 O O . ASN A 1 83 ? 1.699 -19.380 -12.902 1.00 93.81 83 ASN A O 1
ATOM 681 N N . ARG A 1 84 ? 0.752 -18.676 -14.810 1.00 96.19 84 ARG A N 1
ATOM 682 C CA . ARG A 1 84 ? 0.052 -19.948 -15.105 1.00 96.19 84 ARG A CA 1
ATOM 683 C C . ARG A 1 84 ? 0.972 -21.168 -15.279 1.00 96.19 84 ARG A C 1
ATOM 685 O O . ARG A 1 84 ? 0.487 -22.287 -15.331 1.00 96.19 84 ARG A O 1
ATOM 692 N N . PHE A 1 85 ? 2.277 -20.938 -15.413 1.00 96.25 85 PHE A N 1
ATOM 693 C CA . PHE A 1 85 ? 3.320 -21.953 -15.558 1.00 96.25 85 PHE A CA 1
ATOM 694 C C . PHE A 1 85 ? 4.147 -22.106 -14.267 1.00 96.25 85 PHE A C 1
ATOM 696 O O . PHE A 1 85 ? 5.285 -22.559 -14.320 1.00 96.25 85 PHE A O 1
ATOM 703 N N . ASN A 1 86 ? 3.617 -21.661 -13.120 1.00 94.12 86 ASN A N 1
ATOM 704 C CA . ASN A 1 86 ? 4.265 -21.695 -11.803 1.00 94.12 86 ASN A CA 1
ATOM 705 C C . ASN A 1 86 ? 5.614 -20.962 -11.703 1.00 94.12 86 ASN A C 1
ATOM 707 O O . ASN A 1 86 ? 6.338 -21.110 -10.720 1.00 94.12 86 ASN A O 1
ATOM 711 N N . LYS A 1 87 ? 5.952 -20.106 -12.672 1.00 96.44 87 LYS A N 1
ATOM 712 C CA . LYS A 1 87 ? 7.146 -19.265 -12.591 1.00 96.44 87 LYS A CA 1
ATOM 713 C C . LYS A 1 87 ? 6.876 -18.080 -11.668 1.00 96.44 87 LYS A C 1
ATOM 715 O O . LYS A 1 87 ? 5.937 -17.310 -11.898 1.00 96.44 87 LYS A O 1
ATOM 720 N N . ALA A 1 88 ? 7.722 -17.938 -10.652 1.00 96.25 88 ALA A N 1
ATOM 721 C CA . ALA A 1 88 ? 7.698 -16.833 -9.707 1.00 96.25 88 ALA A CA 1
ATOM 722 C C . ALA A 1 88 ? 8.542 -15.651 -10.200 1.00 96.25 88 ALA A C 1
ATOM 724 O O . ALA A 1 88 ? 9.664 -15.824 -10.671 1.00 96.25 88 ALA A O 1
ATOM 725 N N . GLU A 1 89 ? 8.016 -14.438 -10.050 1.00 96.00 89 GLU A N 1
ATOM 726 C CA . GLU A 1 89 ? 8.726 -13.193 -10.342 1.00 96.00 89 GLU A CA 1
ATOM 727 C C . GLU A 1 89 ? 8.482 -12.169 -9.231 1.00 96.00 89 GLU A C 1
ATOM 729 O O . GLU A 1 89 ? 7.347 -11.989 -8.781 1.00 96.00 89 GLU A O 1
ATOM 734 N N . ASN A 1 90 ? 9.531 -11.452 -8.823 1.00 95.69 90 ASN A N 1
ATOM 735 C CA . ASN A 1 90 ? 9.402 -10.347 -7.875 1.00 95.69 90 ASN A CA 1
ATOM 736 C C . ASN A 1 90 ? 8.724 -9.154 -8.556 1.00 95.69 90 ASN A C 1
ATOM 738 O O . ASN A 1 90 ? 9.136 -8.706 -9.630 1.00 95.69 90 ASN A O 1
ATOM 742 N N . ARG A 1 91 ? 7.668 -8.640 -7.934 1.00 96.62 91 ARG A N 1
ATOM 743 C CA . ARG A 1 91 ? 6.923 -7.456 -8.367 1.00 96.62 91 ARG A CA 1
ATOM 744 C C . ARG A 1 91 ? 6.622 -6.592 -7.154 1.00 96.62 91 ARG A C 1
ATOM 746 O O . ARG A 1 91 ? 6.791 -7.023 -6.021 1.00 96.62 91 ARG A O 1
ATOM 753 N N . ALA A 1 92 ? 6.133 -5.393 -7.401 1.00 97.00 92 ALA A N 1
ATOM 754 C CA . ALA A 1 92 ? 5.532 -4.565 -6.371 1.00 97.00 92 ALA A CA 1
ATOM 755 C C . ALA A 1 92 ? 4.108 -4.191 -6.763 1.00 97.00 92 ALA A C 1
ATOM 757 O O . ALA A 1 92 ? 3.764 -4.143 -7.949 1.00 97.00 92 ALA A O 1
ATOM 758 N N . VAL A 1 93 ? 3.285 -3.951 -5.751 1.00 97.50 93 VAL A N 1
ATOM 759 C CA . VAL A 1 93 ? 1.927 -3.438 -5.905 1.00 97.50 93 VAL A CA 1
ATOM 760 C C . VAL A 1 93 ? 1.878 -2.059 -5.268 1.00 97.50 93 VAL A C 1
ATOM 762 O O . VAL A 1 93 ? 2.367 -1.883 -4.155 1.00 97.50 93 VAL A O 1
ATOM 765 N N . LEU A 1 94 ? 1.272 -1.104 -5.968 1.00 97.56 94 LEU A N 1
ATOM 766 C CA . LEU A 1 94 ? 0.852 0.182 -5.422 1.00 97.56 94 LEU A CA 1
ATOM 767 C C . LEU A 1 94 ? -0.655 0.311 -5.644 1.00 97.56 94 LEU A C 1
ATOM 769 O O . LEU A 1 94 ? -1.121 0.224 -6.775 1.00 97.56 94 LEU A O 1
ATOM 773 N N . ILE A 1 95 ? -1.406 0.531 -4.575 1.00 97.56 95 ILE A N 1
ATOM 774 C CA . ILE A 1 95 ? -2.844 0.789 -4.596 1.00 97.56 95 ILE A CA 1
ATOM 775 C C . ILE A 1 95 ? -3.059 2.205 -4.082 1.00 97.56 95 ILE A C 1
ATOM 777 O O . ILE A 1 95 ? -2.627 2.554 -2.980 1.00 97.56 95 ILE A O 1
ATOM 781 N N . THR A 1 96 ? -3.730 3.016 -4.883 1.00 97.12 96 THR A N 1
ATOM 782 C CA . THR A 1 96 ? -4.138 4.377 -4.535 1.00 97.12 96 THR A CA 1
ATOM 783 C C . THR A 1 96 ? -5.653 4.452 -4.475 1.00 97.12 96 THR A C 1
ATOM 785 O O . THR A 1 96 ? -6.344 3.474 -4.751 1.00 97.12 96 THR A O 1
ATOM 788 N N . ASP A 1 97 ? -6.188 5.615 -4.128 1.00 95.31 97 ASP A N 1
ATOM 789 C CA . ASP A 1 97 ? -7.624 5.863 -4.219 1.00 95.31 97 ASP A CA 1
ATOM 790 C C . ASP A 1 97 ? -8.151 5.830 -5.662 1.00 95.31 97 ASP A C 1
ATOM 792 O O . ASP A 1 97 ? -9.354 5.723 -5.837 1.00 95.31 97 ASP A O 1
ATOM 796 N N . ARG A 1 98 ? -7.291 5.866 -6.694 1.00 96.38 98 ARG A N 1
ATOM 797 C CA . ARG A 1 98 ? -7.731 5.894 -8.103 1.00 96.38 98 ARG A CA 1
ATOM 798 C C . ARG A 1 98 ? -7.252 4.748 -8.970 1.00 96.38 98 ARG A C 1
ATOM 800 O O . ARG A 1 98 ? -7.887 4.470 -9.980 1.00 96.38 98 ARG A O 1
ATOM 807 N N . HIS A 1 99 ? -6.124 4.135 -8.638 1.00 97.56 99 HIS A N 1
ATOM 808 C CA . HIS A 1 99 ? -5.472 3.166 -9.509 1.00 97.56 99 HIS A CA 1
ATOM 809 C C . HIS A 1 99 ? -4.793 2.059 -8.709 1.00 97.56 99 HIS A C 1
ATOM 811 O O . HIS A 1 99 ? -4.254 2.275 -7.622 1.00 97.56 99 HIS A O 1
ATOM 817 N N . LEU A 1 100 ? -4.742 0.877 -9.314 1.00 97.69 100 LEU A N 1
ATOM 818 C CA . LEU A 1 100 ? -3.850 -0.206 -8.933 1.00 97.69 100 LEU A CA 1
ATOM 819 C C . LEU A 1 100 ? -2.714 -0.293 -9.949 1.00 97.69 100 LEU A C 1
ATOM 821 O O . LEU A 1 100 ? -2.948 -0.450 -11.147 1.00 97.69 100 LEU A O 1
ATOM 825 N N . TYR A 1 101 ? -1.477 -0.253 -9.470 1.00 98.12 101 TYR A N 1
ATOM 826 C CA . TYR A 1 101 ? -0.276 -0.406 -10.278 1.00 98.12 101 TYR A CA 1
ATOM 827 C C . TYR A 1 101 ? 0.456 -1.694 -9.922 1.00 98.12 101 TYR A C 1
ATOM 829 O O . TYR A 1 101 ? 0.709 -2.000 -8.757 1.00 98.12 101 TYR A O 1
ATOM 837 N N . LYS A 1 102 ? 0.869 -2.414 -10.962 1.00 97.75 102 LYS A N 1
ATOM 838 C CA . LYS A 1 102 ? 1.905 -3.444 -10.893 1.00 97.75 102 LYS A CA 1
ATOM 839 C C . LYS A 1 102 ? 3.228 -2.803 -11.290 1.00 97.75 102 LYS A C 1
ATOM 841 O O . LYS A 1 102 ? 3.319 -2.249 -12.384 1.00 97.75 102 LYS A O 1
ATOM 846 N N . MET A 1 103 ? 4.242 -2.928 -10.448 1.00 97.38 103 MET A N 1
ATOM 847 C CA . MET A 1 103 ? 5.555 -2.299 -10.601 1.00 97.38 103 MET A CA 1
ATOM 848 C C . MET A 1 103 ? 6.677 -3.339 -10.665 1.00 97.38 103 MET A C 1
ATOM 850 O O . MET A 1 103 ? 6.505 -4.484 -10.231 1.00 97.38 103 MET A O 1
ATOM 854 N N . ASP A 1 104 ? 7.824 -2.926 -11.203 1.00 95.69 104 ASP A N 1
ATOM 855 C CA . ASP A 1 104 ? 9.049 -3.725 -11.259 1.00 95.69 104 ASP A CA 1
ATOM 856 C C . ASP A 1 104 ? 10.094 -3.197 -10.253 1.00 95.69 104 ASP A C 1
ATOM 858 O O . ASP A 1 104 ? 10.710 -2.160 -10.515 1.00 95.69 104 ASP A O 1
ATOM 862 N N . PRO A 1 105 ? 10.316 -3.878 -9.109 1.00 93.88 105 PRO A N 1
ATOM 863 C CA . PRO A 1 105 ? 11.284 -3.449 -8.097 1.00 93.88 105 PRO A CA 1
ATOM 864 C C . PRO A 1 105 ? 12.713 -3.337 -8.639 1.00 93.88 105 PRO A C 1
ATOM 866 O O . PRO A 1 105 ? 13.440 -2.426 -8.261 1.00 93.88 105 PRO A O 1
ATOM 869 N N . LEU A 1 106 ? 13.099 -4.203 -9.585 1.00 92.81 106 LEU A N 1
ATOM 870 C CA . LEU A 1 106 ? 14.444 -4.200 -10.179 1.00 92.81 106 LEU A CA 1
ATOM 871 C C . LEU A 1 106 ? 14.669 -3.016 -11.125 1.00 92.81 106 LEU A C 1
ATOM 873 O O . LEU A 1 106 ? 15.802 -2.699 -11.473 1.00 92.81 106 LEU A O 1
ATOM 877 N N . LYS A 1 107 ? 13.588 -2.356 -11.545 1.00 94.25 107 LYS A N 1
ATOM 878 C CA . LYS A 1 107 ? 13.616 -1.152 -12.378 1.00 94.25 107 LYS A CA 1
ATOM 879 C C . LYS A 1 107 ? 13.140 0.058 -11.587 1.00 94.25 107 LYS A C 1
ATOM 881 O O . LYS A 1 107 ? 12.351 0.847 -12.102 1.00 94.25 107 LYS A O 1
ATOM 886 N N . GLN A 1 108 ? 13.580 0.163 -10.331 1.00 92.56 108 GLN A N 1
ATOM 887 C CA . GLN A 1 108 ? 13.286 1.301 -9.454 1.00 92.56 108 GLN A CA 1
ATOM 888 C C . GLN A 1 108 ? 11.777 1.577 -9.334 1.00 92.56 108 GLN A C 1
ATOM 890 O O . GLN A 1 108 ? 11.330 2.717 -9.364 1.00 92.56 108 GLN A O 1
ATOM 895 N N . TYR A 1 109 ? 10.978 0.510 -9.242 1.00 95.19 109 TYR A N 1
ATOM 896 C CA . TYR A 1 109 ? 9.514 0.557 -9.175 1.00 95.19 109 TYR A CA 1
ATOM 897 C C . TYR A 1 109 ? 8.811 1.156 -10.400 1.00 95.19 109 TYR A C 1
ATOM 899 O O . TYR A 1 109 ? 7.650 1.561 -10.308 1.00 95.19 109 TYR A O 1
ATOM 907 N N . LYS A 1 110 ? 9.446 1.133 -11.580 1.00 95.56 110 LYS A N 1
ATOM 908 C CA . LYS A 1 110 ? 8.795 1.536 -12.833 1.00 95.56 110 LYS A CA 1
ATOM 909 C C . LYS A 1 110 ? 7.440 0.817 -13.010 1.00 95.56 110 LYS A C 1
ATOM 911 O O . LYS A 1 110 ? 7.388 -0.419 -12.931 1.00 95.56 110 LYS A O 1
ATOM 916 N N . PRO A 1 111 ? 6.342 1.548 -13.285 1.00 96.88 111 PRO A N 1
ATOM 917 C CA . PRO A 1 111 ? 5.032 0.946 -13.507 1.00 96.88 111 PRO A CA 1
ATOM 918 C C . PRO A 1 111 ? 5.027 0.069 -14.756 1.00 96.88 111 PRO A C 1
ATOM 920 O O . PRO A 1 111 ? 5.470 0.475 -15.829 1.00 96.88 111 PRO A O 1
ATOM 923 N N . MET A 1 112 ? 4.497 -1.141 -14.615 1.00 97.06 112 MET A N 1
ATOM 924 C CA . MET A 1 112 ? 4.340 -2.107 -15.702 1.00 97.06 112 MET A CA 1
ATOM 925 C C . MET A 1 112 ? 2.906 -2.154 -16.229 1.00 97.06 112 MET A C 1
ATOM 927 O O . MET A 1 112 ? 2.686 -2.390 -17.411 1.00 97.06 112 MET A O 1
ATOM 931 N N . LYS A 1 113 ? 1.920 -2.039 -15.334 1.00 96.75 113 LYS A N 1
ATOM 932 C CA . LYS A 1 113 ? 0.492 -2.038 -15.670 1.00 96.75 113 LYS A CA 1
ATOM 933 C C . LYS A 1 113 ? -0.250 -1.189 -14.647 1.00 96.75 113 LYS A C 1
ATOM 935 O O . LYS A 1 113 ? 0.046 -1.316 -13.462 1.00 96.75 113 LYS A O 1
ATOM 940 N N . SER A 1 114 ? -1.207 -0.391 -15.103 1.00 97.00 114 SER A N 1
ATOM 941 C CA . SER A 1 114 ? -2.175 0.318 -14.267 1.00 97.00 114 SER A CA 1
ATOM 942 C C . SER A 1 114 ? -3.589 -0.197 -14.540 1.00 97.00 114 SER A C 1
ATOM 944 O O . SER A 1 114 ? -3.888 -0.664 -15.641 1.00 97.00 114 SER A O 1
ATOM 946 N N . ILE A 1 115 ? -4.439 -0.154 -13.519 1.00 96.75 115 ILE A N 1
ATOM 947 C CA . ILE A 1 115 ? -5.867 -0.468 -13.584 1.00 96.75 115 ILE A CA 1
ATOM 948 C C . ILE A 1 115 ? -6.594 0.658 -12.838 1.00 96.75 115 ILE A C 1
ATOM 950 O O . ILE A 1 115 ? -6.371 0.789 -11.632 1.00 96.75 115 ILE A O 1
ATOM 954 N N . PRO A 1 116 ? -7.400 1.494 -13.514 1.00 95.75 116 PRO A N 1
ATOM 955 C CA . PRO A 1 116 ? -8.256 2.472 -12.847 1.00 95.75 116 PRO A CA 1
ATOM 956 C C . PRO A 1 116 ? -9.275 1.779 -11.932 1.00 95.75 116 PRO A C 1
ATOM 958 O O . PRO A 1 116 ? -9.773 0.704 -12.260 1.00 95.75 116 PRO A O 1
ATOM 961 N N . LEU A 1 117 ? -9.564 2.378 -10.778 1.00 92.25 117 LEU A N 1
ATOM 962 C CA . LEU A 1 117 ? -10.562 1.893 -9.812 1.00 92.25 117 LEU A CA 1
ATOM 963 C C . LEU A 1 117 ? -11.938 2.547 -9.997 1.00 92.25 117 LEU A C 1
ATOM 965 O O . LEU A 1 117 ? -12.906 2.128 -9.367 1.00 92.25 117 LEU A O 1
ATOM 969 N N . TYR A 1 118 ? -12.020 3.553 -10.864 1.00 82.31 118 TYR A N 1
ATOM 970 C CA . TYR A 1 118 ? -13.261 4.175 -11.307 1.00 82.31 118 TYR A CA 1
ATOM 971 C C . TYR A 1 118 ? -13.413 3.910 -12.808 1.00 82.31 118 TYR A C 1
ATOM 973 O O . TYR A 1 118 ? -12.414 3.976 -13.531 1.00 82.31 118 TYR A O 1
ATOM 981 N N . ASN A 1 119 ? -14.632 3.575 -13.237 1.00 57.75 119 ASN A N 1
ATOM 982 C CA . ASN A 1 119 ? -14.996 3.444 -14.651 1.00 57.75 119 ASN A CA 1
ATOM 983 C C . ASN A 1 119 ? -15.177 4.821 -15.289 1.00 57.75 119 ASN A C 1
ATOM 985 O O . ASN A 1 119 ? -15.818 5.674 -14.633 1.00 57.75 119 ASN A O 1
#

Sequence (119 aa):
WWAWTLIKNLSAEDMQQIKAKVATLECLKGQRADLSLQRAWEGNYLKRDSPEMASSFTLVSSELQRKDKFMRVLFSCNVRKINRFNKAENRAVLITDRHLYKMDPLKQYKPMKSIPLYN